Protein AF-A0A7X9G9X0-F1 (afdb_monomer)

Sequence (160 aa):
MSDENGQARQLHAGQRFYCQHCKSDSVVQVLRDIQGFRILSERAVCAFCKTEIADAVLVKPRERTDGTSEEKSAAGASALSSLLQLDNEDSPEKTSLSDLLADTSTSTADASRAFCRDCYYYLHHPFLSRCSLHERTVEPMDDCPSFRAKTRKRNSAEDG

Secondary structure (DSSP, 8-state):
---S----EEE-TT-EEE-TTT-SEEEEEEEEEEETTEEEEEEEEETTT--B-TTEEE-----------S--HHHHHHHHHHHHTTT---------HHHHHHHTT-SSSS-S--BGGGBTTEE--SS--EETTT-SB--TTPBPTT--B-----------

Radius of gyration: 30.39 Å; Cα contacts (8 Å, |Δi|>4): 171; chains: 1; bounding box: 72×46×72 Å

Solvent-accessible surface area (backbone atoms only — not comparable to full-atom values): 10549 Å² total; per-residue (Å²): 142,73,82,90,61,98,61,64,49,76,40,42,78,70,39,78,45,77,37,86,86,75,73,40,83,34,37,36,33,73,49,70,48,67,58,93,92,42,77,76,47,78,46,52,21,37,66,81,77,64,48,70,51,84,59,56,44,75,52,72,77,79,72,80,77,78,83,69,78,99,78,63,83,66,61,60,56,54,53,52,38,64,75,66,55,74,81,64,91,70,81,80,76,85,72,48,74,69,58,64,65,48,63,83,45,77,74,67,84,92,58,73,78,45,27,31,64,55,22,60,51,46,44,88,43,100,89,56,36,33,31,71,84,76,74,38,79,47,56,61,81,38,77,41,96,81,63,43,77,50,86,74,82,78,78,83,84,82,88,136

Mean predicted aligned error: 20.31 Å

Foldseek 3Di:
DDDPDPAQDAAEAQDWDQDPVVRDIFGWHWDFDDDDHDGPDIFTATPPPRDTDPRYDYDDPPDPPPDDDPDDPVPVVVVVCVVVVVPDPPDDDPPDVVNVVCVVVPPDDDCPQQFLLQAPQWDDDPVFIAGNVVRDTDDRRDGDPDGDGDDDDPPPDDDD

pLDDT: mean 72.41, std 18.79, range [36.28, 93.81]

Structure (mmCIF, N/CA/C/O backbone):
data_AF-A0A7X9G9X0-F1
#
_entry.id   AF-A0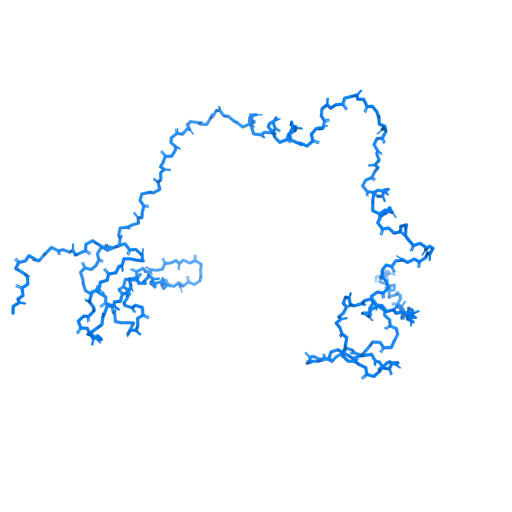A7X9G9X0-F1
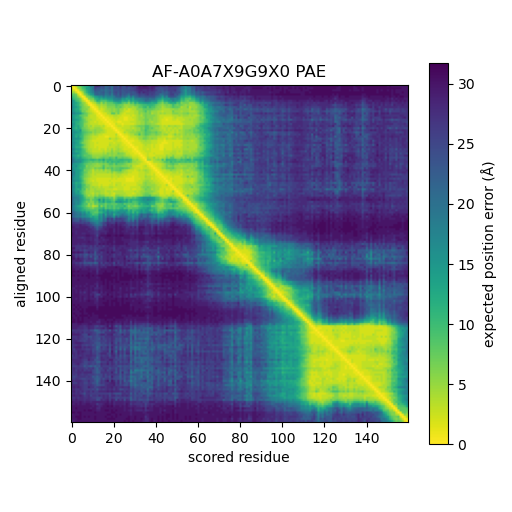#
loop_
_atom_site.group_PDB
_atom_site.id
_atom_site.type_symbol
_atom_site.label_atom_id
_atom_site.label_alt_id
_atom_site.label_comp_id
_atom_site.label_asym_id
_atom_site.label_entity_id
_atom_site.label_seq_id
_atom_site.pdbx_PDB_ins_code
_atom_site.Cartn_x
_atom_site.Cartn_y
_atom_site.Cartn_z
_atom_site.occupancy
_atom_site.B_iso_or_equiv
_atom_site.auth_seq_id
_atom_site.auth_comp_id
_atom_site.auth_asym_id
_atom_site.auth_atom_id
_atom_site.pdbx_PDB_model_num
ATOM 1 N N . MET A 1 1 ? -24.719 -9.351 36.136 1.00 38.19 1 MET A N 1
ATOM 2 C CA . MET A 1 1 ? -23.517 -9.876 36.810 1.00 38.19 1 MET A CA 1
ATOM 3 C C . MET A 1 1 ? -22.372 -9.009 36.340 1.00 38.19 1 MET A C 1
ATOM 5 O O . MET A 1 1 ? -21.829 -9.242 35.269 1.00 38.19 1 MET A O 1
ATOM 9 N N . SER A 1 2 ? -22.181 -7.909 37.059 1.00 38.28 2 SER A N 1
ATOM 10 C CA . SER A 1 2 ? -21.257 -6.826 36.739 1.00 38.28 2 SER A CA 1
ATOM 11 C C . SER A 1 2 ? -20.089 -6.955 37.703 1.00 38.28 2 SER A C 1
ATOM 13 O O . SER A 1 2 ? -20.334 -7.126 38.894 1.00 38.28 2 SER A O 1
ATOM 15 N N . ASP A 1 3 ? -18.855 -6.897 37.212 1.00 44.59 3 ASP A N 1
ATOM 16 C CA . ASP A 1 3 ? -17.695 -6.819 38.097 1.00 44.59 3 ASP A CA 1
ATOM 17 C C . ASP A 1 3 ? -17.768 -5.496 38.880 1.00 44.59 3 ASP A C 1
ATOM 19 O O . ASP A 1 3 ? -17.820 -4.413 38.299 1.00 44.59 3 ASP A O 1
ATOM 23 N N . GLU A 1 4 ? -17.807 -5.602 40.206 1.00 47.97 4 GLU A N 1
ATOM 24 C CA . GLU A 1 4 ? -18.086 -4.540 41.186 1.00 47.97 4 GLU A CA 1
ATOM 25 C C . GLU A 1 4 ? -16.898 -3.602 41.451 1.00 47.97 4 GLU A C 1
ATOM 27 O O . GLU A 1 4 ? -16.858 -2.893 42.451 1.00 47.97 4 GLU A O 1
ATOM 32 N N . ASN A 1 5 ? -15.917 -3.563 40.556 1.00 47.38 5 ASN A N 1
ATOM 33 C CA . ASN A 1 5 ? -14.788 -2.656 40.670 1.00 47.38 5 ASN A CA 1
ATOM 34 C C . ASN A 1 5 ? -14.787 -1.728 39.464 1.00 47.38 5 ASN A C 1
ATOM 36 O O . ASN A 1 5 ? -14.358 -2.113 38.378 1.00 47.38 5 ASN A O 1
ATOM 40 N N . GLY A 1 6 ? -15.227 -0.485 39.681 1.00 50.06 6 GLY A N 1
ATOM 41 C CA . GLY A 1 6 ? -15.025 0.661 38.785 1.00 50.06 6 GLY A CA 1
ATOM 42 C C . GLY A 1 6 ? -13.546 1.051 38.679 1.00 50.06 6 GLY A C 1
ATOM 43 O O . GLY A 1 6 ? -13.176 2.203 38.877 1.00 50.06 6 GLY A O 1
ATOM 44 N N . GLN A 1 7 ? -12.686 0.064 38.443 1.00 56.72 7 GLN A N 1
ATOM 45 C CA . GLN A 1 7 ? -11.268 0.227 38.200 1.00 56.72 7 GLN A CA 1
ATOM 46 C C . GLN A 1 7 ? -11.055 0.174 36.693 1.00 56.72 7 GLN A C 1
ATOM 48 O O . GLN A 1 7 ? -11.414 -0.803 36.032 1.00 56.72 7 GLN A O 1
ATOM 53 N N . ALA A 1 8 ? -10.471 1.245 36.161 1.00 60.19 8 ALA A N 1
ATOM 54 C CA . ALA A 1 8 ? -10.110 1.336 34.759 1.00 60.19 8 ALA A CA 1
ATOM 55 C C . ALA A 1 8 ? -9.238 0.133 34.367 1.00 60.19 8 ALA A C 1
ATOM 57 O O . ALA A 1 8 ? -8.208 -0.141 34.995 1.00 60.19 8 ALA A O 1
ATOM 58 N N . ARG A 1 9 ? -9.663 -0.612 33.343 1.00 69.00 9 ARG A N 1
ATOM 59 C CA . ARG A 1 9 ? -8.929 -1.787 32.869 1.00 69.00 9 ARG A CA 1
ATOM 60 C C . ARG A 1 9 ? -7.681 -1.283 32.150 1.00 69.00 9 ARG A C 1
ATOM 62 O O . ARG A 1 9 ? -7.767 -0.679 31.083 1.00 69.00 9 ARG A O 1
ATOM 69 N N . GLN A 1 10 ? -6.514 -1.501 32.749 1.00 79.56 10 GLN A N 1
ATOM 70 C CA . GLN A 1 10 ? -5.242 -1.216 32.089 1.00 79.56 10 GLN A CA 1
ATOM 71 C C . GLN A 1 10 ? -5.075 -2.202 30.936 1.00 79.56 10 GLN A C 1
ATOM 73 O O . GLN A 1 10 ? -5.024 -3.414 31.154 1.00 79.56 10 GLN A O 1
ATOM 78 N N . LEU A 1 11 ? -5.043 -1.678 29.714 1.00 81.19 11 LEU A N 1
ATOM 79 C CA . LEU A 1 11 ? -4.938 -2.478 28.503 1.00 81.19 11 LEU A CA 1
ATOM 80 C C . LEU A 1 11 ? -3.705 -2.059 27.709 1.00 81.19 11 LEU A C 1
ATOM 82 O O . LEU A 1 11 ? -3.449 -0.872 27.494 1.00 81.19 11 LEU A O 1
ATOM 86 N N . HIS A 1 12 ? -2.952 -3.051 27.248 1.00 83.81 12 HIS A N 1
ATOM 87 C CA . HIS A 1 12 ? -1.826 -2.847 26.344 1.00 83.81 12 HIS A CA 1
ATOM 88 C C . HIS A 1 12 ? -2.240 -3.104 24.892 1.00 83.81 12 HIS A C 1
ATOM 90 O O . HIS A 1 12 ? -3.128 -3.913 24.611 1.00 83.81 12 HIS A O 1
ATOM 96 N N . ALA A 1 13 ? -1.564 -2.445 23.948 1.00 85.50 13 ALA A N 1
ATOM 97 C CA . ALA A 1 13 ? -1.726 -2.747 22.529 1.00 85.50 13 ALA A CA 1
ATOM 98 C C . ALA A 1 13 ? -1.412 -4.233 22.270 1.00 85.50 13 ALA A C 1
ATOM 100 O O . ALA A 1 13 ? -0.382 -4.734 22.719 1.00 85.50 13 ALA A O 1
ATOM 101 N N . GLY A 1 14 ? -2.297 -4.944 21.568 1.00 86.62 14 GLY A N 1
ATOM 102 C CA . GLY A 1 14 ? -2.119 -6.374 21.293 1.00 86.62 14 GLY A CA 1
ATOM 103 C C . GLY A 1 14 ? -2.622 -7.327 22.388 1.00 86.62 14 GLY A C 1
ATOM 104 O O . GLY A 1 14 ? -2.574 -8.542 22.196 1.00 86.62 14 GLY A O 1
ATOM 105 N N . GLN A 1 15 ? -3.145 -6.824 23.511 1.00 88.25 15 GLN A N 1
ATOM 106 C CA . GLN A 1 15 ? -3.752 -7.667 24.545 1.00 88.25 15 GLN A CA 1
ATOM 107 C C . GLN A 1 15 ? -5.066 -8.293 24.056 1.00 88.25 15 GLN A C 1
ATOM 109 O O . GLN A 1 15 ? -5.866 -7.640 23.385 1.00 88.25 15 GLN A O 1
ATOM 114 N N . ARG A 1 16 ? -5.307 -9.560 24.411 1.00 91.00 16 ARG A N 1
ATOM 115 C CA . ARG A 1 16 ? -6.578 -10.249 24.145 1.00 91.00 16 ARG A CA 1
ATOM 116 C C . ARG A 1 16 ? -7.623 -9.858 25.191 1.00 91.00 16 ARG A C 1
ATOM 118 O O . ARG A 1 16 ? -7.324 -9.870 26.383 1.00 91.00 16 ARG A O 1
ATOM 125 N N . PHE A 1 17 ? -8.837 -9.542 24.755 1.00 89.06 17 PHE A N 1
ATOM 126 C CA . PHE A 1 17 ? -9.976 -9.264 25.627 1.00 89.06 17 PHE A CA 1
ATOM 127 C C . PHE A 1 17 ? -11.288 -9.722 24.983 1.00 89.06 17 PHE A C 1
ATOM 129 O O . PHE A 1 17 ? -11.449 -9.686 23.760 1.00 89.06 17 PHE A O 1
ATOM 136 N N . TYR A 1 18 ? -12.247 -10.112 25.817 1.00 90.25 18 TYR A N 1
ATOM 137 C CA . TYR A 1 18 ? -13.591 -10.439 25.359 1.00 90.25 18 TYR A CA 1
ATOM 138 C C . TYR A 1 18 ? -14.395 -9.155 25.132 1.00 90.25 18 TYR A C 1
ATOM 140 O O . TYR A 1 18 ? -14.621 -8.376 26.065 1.00 90.25 18 TYR A O 1
ATOM 148 N N . CYS A 1 19 ? -14.817 -8.910 23.892 1.00 89.25 19 CYS A N 1
ATOM 149 C CA . CYS A 1 19 ? -15.569 -7.708 23.555 1.00 89.25 19 CYS A CA 1
ATOM 150 C C . CYS A 1 19 ? -17.066 -7.910 23.815 1.00 89.25 19 CYS A C 1
ATOM 152 O O . CYS A 1 19 ? -17.705 -8.760 23.198 1.00 89.25 19 CYS A O 1
ATOM 154 N N . GLN A 1 20 ? -17.654 -7.060 24.660 1.00 88.56 20 GLN A N 1
ATOM 155 C CA . GLN A 1 20 ? -19.089 -7.110 24.975 1.00 88.56 20 GLN A CA 1
ATOM 156 C C . GLN A 1 20 ? -19.988 -6.668 23.807 1.00 88.56 20 GLN A C 1
ATOM 158 O O . GLN A 1 20 ? -21.172 -6.992 23.786 1.00 88.56 20 GLN A O 1
ATOM 163 N N . HIS A 1 21 ? -19.435 -5.957 22.818 1.00 90.62 21 HIS A N 1
ATOM 164 C CA . HIS A 1 21 ? -20.187 -5.493 21.653 1.00 90.62 21 HIS A CA 1
ATOM 165 C C . HIS A 1 21 ? -20.319 -6.581 20.577 1.00 90.62 21 HIS A C 1
ATOM 167 O O . HIS A 1 21 ? -21.420 -6.851 20.106 1.00 90.62 21 HIS A O 1
ATOM 173 N N . CYS A 1 22 ? -19.215 -7.235 20.191 1.00 90.38 22 CYS A N 1
ATOM 174 C CA . CYS A 1 22 ? -19.236 -8.295 19.173 1.00 90.38 22 CYS A CA 1
ATOM 175 C C . CYS A 1 22 ? -19.322 -9.721 19.732 1.00 90.38 22 CYS A C 1
ATOM 177 O O . CYS A 1 22 ? -19.483 -10.654 18.951 1.00 90.38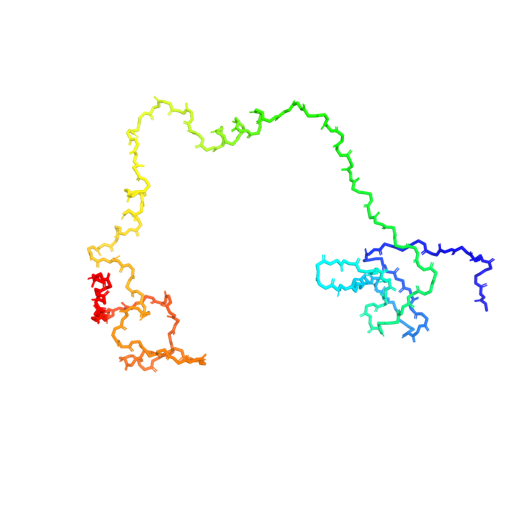 22 CYS A O 1
ATOM 179 N N . LYS A 1 23 ? -19.257 -9.895 21.060 1.00 91.25 23 LYS A N 1
ATOM 180 C CA . LYS A 1 23 ? -19.371 -11.187 21.763 1.00 91.25 23 LYS A CA 1
ATOM 181 C C . LYS A 1 23 ? -18.326 -12.224 21.340 1.00 91.25 23 LYS A C 1
ATOM 183 O O . LYS A 1 23 ? -18.581 -13.427 21.387 1.00 91.25 23 LYS A O 1
ATOM 188 N N . SER A 1 24 ? -17.149 -11.761 20.939 1.00 90.19 24 SER A N 1
ATOM 189 C CA . SER A 1 24 ? -16.026 -12.605 20.541 1.00 90.19 24 SER A CA 1
ATOM 190 C C . SER A 1 24 ? -14.750 -12.181 21.258 1.00 90.19 24 SER A C 1
ATOM 192 O O . SER A 1 24 ? -14.605 -11.027 21.682 1.00 90.19 24 SER A O 1
ATOM 194 N N . ASP A 1 25 ? -13.803 -13.112 21.349 1.00 91.38 25 ASP A N 1
ATOM 195 C CA . ASP A 1 25 ? -12.440 -12.788 21.747 1.00 91.38 25 ASP A CA 1
ATOM 196 C C . ASP A 1 25 ? -11.817 -11.882 20.693 1.00 91.38 25 ASP A C 1
ATOM 198 O O . ASP A 1 25 ? -11.854 -12.154 19.492 1.00 91.38 25 ASP A O 1
ATOM 202 N N . SER A 1 26 ? -11.274 -10.766 21.150 1.00 91.94 26 SER A N 1
ATOM 203 C CA . SER A 1 26 ? -10.727 -9.716 20.308 1.00 91.94 26 SER A CA 1
ATOM 204 C C . SER A 1 26 ? -9.382 -9.248 20.837 1.00 91.94 26 SER A C 1
ATOM 206 O O . SER A 1 26 ? -8.960 -9.617 21.933 1.00 91.94 26 SER A O 1
ATOM 208 N N . VAL A 1 27 ? -8.682 -8.457 20.034 1.00 93.00 27 VAL A N 1
ATOM 209 C CA . VAL A 1 27 ? -7.389 -7.875 20.389 1.00 93.00 27 VAL A CA 1
ATOM 210 C C . VAL A 1 27 ? -7.537 -6.359 20.459 1.00 93.00 27 VAL A C 1
ATOM 212 O O . VAL A 1 27 ? -8.260 -5.769 19.652 1.00 93.00 27 VAL A O 1
ATOM 215 N N . VAL A 1 28 ? -6.872 -5.732 21.430 1.00 91.94 28 VAL A N 1
ATOM 216 C CA . VAL A 1 28 ? -6.852 -4.273 21.587 1.00 91.94 28 VAL A CA 1
ATOM 217 C C . VAL A 1 28 ? -6.040 -3.642 20.458 1.00 91.94 28 VAL A C 1
ATOM 219 O O . VAL A 1 28 ? -4.827 -3.848 20.358 1.00 91.94 28 VAL A O 1
ATOM 222 N N . GLN A 1 29 ? -6.709 -2.839 19.635 1.00 90.31 29 GLN A N 1
ATOM 223 C CA . GLN A 1 29 ? -6.110 -1.999 18.605 1.00 90.31 29 GLN A CA 1
ATOM 224 C C . GLN A 1 29 ? -6.064 -0.545 19.087 1.00 90.31 29 GLN A C 1
ATOM 226 O O . GLN A 1 29 ? -7.049 -0.028 19.607 1.00 90.31 29 GLN A O 1
ATOM 231 N N . VAL A 1 30 ? -4.933 0.136 18.894 1.00 91.94 30 VAL A N 1
ATOM 232 C CA . VAL A 1 30 ? -4.798 1.568 19.200 1.00 91.94 30 VAL A CA 1
ATOM 233 C C . VAL A 1 30 ? -5.040 2.360 17.922 1.00 91.94 30 VAL A C 1
ATOM 235 O O . VAL A 1 30 ? -4.243 2.275 16.987 1.00 91.94 30 VAL A O 1
ATOM 238 N N . LEU A 1 31 ? -6.137 3.114 17.869 1.00 90.12 31 LEU A N 1
ATOM 239 C CA . LEU A 1 31 ? -6.380 4.076 16.796 1.00 90.12 31 LEU A CA 1
ATOM 240 C C . LEU A 1 31 ? -5.865 5.446 17.229 1.00 90.12 31 LEU A C 1
ATOM 242 O O . LEU A 1 31 ? -6.193 5.928 18.314 1.00 90.12 31 LEU A O 1
ATOM 246 N N . ARG A 1 32 ? -5.040 6.046 16.371 1.00 91.19 32 ARG A N 1
ATOM 247 C CA . ARG A 1 32 ? -4.478 7.384 16.553 1.00 91.19 32 ARG A CA 1
ATOM 248 C C . ARG A 1 32 ? -5.172 8.332 15.592 1.00 91.19 32 ARG A C 1
ATOM 250 O O . ARG A 1 32 ? -5.040 8.161 14.381 1.00 91.19 32 ARG A O 1
ATOM 257 N N . ASP A 1 33 ? -5.868 9.326 16.124 1.00 89.69 33 ASP A N 1
ATOM 258 C CA . ASP A 1 33 ? -6.439 10.386 15.304 1.00 89.69 33 ASP A CA 1
ATOM 259 C C . ASP A 1 33 ? -5.369 11.467 15.110 1.00 89.69 33 ASP A C 1
ATOM 261 O O . ASP A 1 33 ? -4.836 12.031 16.070 1.00 89.69 33 ASP A O 1
ATOM 265 N N . ILE A 1 34 ? -5.011 11.723 13.853 1.00 93.50 34 ILE A N 1
ATOM 266 C CA . ILE A 1 34 ? -3.924 12.630 13.473 1.00 93.50 34 ILE A CA 1
ATOM 267 C C . ILE A 1 34 ? -4.535 13.833 12.750 1.00 93.50 34 ILE A C 1
ATOM 269 O O . ILE A 1 34 ? -5.317 13.660 11.817 1.00 93.50 34 ILE A O 1
ATOM 273 N N . GLN A 1 35 ? -4.157 15.052 13.145 1.00 89.81 35 GLN A N 1
ATOM 274 C CA . GLN A 1 35 ? -4.418 16.268 12.367 1.00 89.81 35 GLN A CA 1
ATOM 275 C C . GLN A 1 35 ? -3.095 16.919 11.966 1.00 89.81 35 GLN A C 1
ATOM 277 O O . GLN A 1 35 ? -2.290 17.329 12.807 1.00 89.81 35 GLN A O 1
ATOM 282 N N . GLY A 1 36 ? -2.862 17.000 10.655 1.00 91.69 36 GLY A N 1
ATOM 283 C CA . GLY A 1 36 ? -1.576 17.419 10.104 1.00 91.69 36 GLY A CA 1
ATOM 284 C C . GLY A 1 36 ? -0.464 16.458 10.529 1.00 91.69 36 GLY A C 1
ATOM 285 O O . GLY A 1 36 ? -0.490 15.286 10.170 1.00 91.69 36 GLY A O 1
ATOM 286 N N . PHE A 1 37 ? 0.488 16.956 11.325 1.00 86.94 37 PHE A N 1
ATOM 287 C CA . PHE A 1 37 ? 1.626 16.190 11.859 1.00 86.94 37 PHE A CA 1
ATOM 288 C C . PHE A 1 37 ? 1.537 15.929 13.372 1.00 86.94 37 PHE A C 1
ATOM 290 O O . PHE A 1 37 ? 2.511 15.490 13.981 1.00 86.94 37 PHE A O 1
ATOM 297 N N . ARG A 1 38 ? 0.398 16.233 14.011 1.00 87.94 38 ARG A N 1
ATOM 298 C CA . ARG A 1 38 ? 0.205 16.049 15.456 1.00 87.94 38 ARG A CA 1
ATOM 299 C C . ARG A 1 38 ? -0.848 14.979 15.724 1.00 87.94 38 ARG A C 1
ATOM 301 O O . ARG A 1 38 ? -1.923 14.991 15.127 1.00 87.94 38 ARG A O 1
ATOM 308 N N . ILE A 1 39 ? -0.532 14.066 16.641 1.00 88.31 39 ILE A N 1
ATOM 309 C CA . ILE A 1 39 ? -1.484 13.084 17.170 1.00 88.31 39 ILE A CA 1
ATOM 310 C C . ILE A 1 39 ? -2.376 13.825 18.168 1.00 88.31 39 ILE A C 1
ATOM 312 O O . ILE A 1 39 ? -1.868 14.370 19.147 1.00 88.31 39 ILE A O 1
ATOM 316 N N . LEU A 1 40 ? -3.680 13.885 17.902 1.00 87.69 40 LEU A N 1
ATOM 317 C CA . LEU A 1 40 ? -4.644 14.567 18.767 1.00 87.69 40 LEU A CA 1
ATOM 318 C C . LEU A 1 40 ? -5.151 13.667 19.887 1.00 87.69 40 LEU A C 1
ATOM 320 O O . LEU A 1 40 ? -5.326 14.124 21.014 1.00 87.69 40 LEU A O 1
ATOM 324 N N . SER A 1 41 ? -5.391 12.397 19.581 1.00 83.69 41 SER A N 1
ATOM 325 C CA . SER A 1 41 ? -5.887 11.431 20.551 1.00 83.69 41 SER A CA 1
ATOM 326 C C . SER A 1 41 ? -5.469 10.013 20.181 1.00 83.69 41 SER A C 1
ATOM 328 O O . SER A 1 41 ? -5.266 9.670 19.013 1.00 83.69 41 SER A O 1
ATOM 330 N N . GLU A 1 42 ? -5.331 9.183 21.210 1.00 88.19 42 GLU A N 1
ATOM 331 C CA . GLU A 1 42 ? -5.163 7.740 21.088 1.00 88.19 42 GLU A CA 1
ATOM 332 C C . GLU A 1 42 ? -6.353 7.085 21.792 1.00 88.19 42 GLU A C 1
ATOM 334 O O . GLU A 1 42 ? -6.605 7.361 22.965 1.00 88.19 42 GLU A O 1
ATOM 339 N N . ARG A 1 43 ? -7.090 6.226 21.086 1.00 89.31 43 ARG A N 1
ATOM 340 C CA . ARG A 1 43 ? -8.213 5.461 21.645 1.00 89.31 43 ARG A CA 1
ATOM 341 C C . ARG A 1 43 ? -7.985 3.967 21.470 1.00 89.31 43 ARG A C 1
ATOM 343 O O . ARG A 1 43 ? -7.490 3.516 20.434 1.00 89.31 43 ARG A O 1
ATOM 350 N N . ALA A 1 44 ? -8.339 3.204 22.500 1.00 89.75 44 ALA A N 1
ATOM 351 C CA . ALA A 1 44 ? -8.287 1.748 22.495 1.00 89.75 44 ALA A CA 1
ATOM 352 C C . ALA A 1 44 ? -9.599 1.190 21.940 1.00 89.75 44 ALA A C 1
ATOM 354 O O . ALA A 1 44 ? -10.682 1.519 22.424 1.00 89.75 44 ALA A O 1
ATOM 355 N N . VAL A 1 45 ? -9.504 0.345 20.921 1.00 92.00 45 VAL A N 1
ATOM 356 C CA . VAL A 1 45 ? -10.652 -0.106 20.139 1.00 92.00 45 VAL A CA 1
ATOM 357 C C . VAL A 1 45 ? -10.573 -1.615 19.910 1.00 92.00 45 VAL A C 1
ATOM 359 O O . VAL A 1 45 ? -9.489 -2.188 19.796 1.00 92.00 45 VAL A O 1
ATOM 362 N N . CYS A 1 46 ? -11.724 -2.281 19.838 1.00 91.25 46 CYS A N 1
ATOM 363 C CA . CYS A 1 46 ? -11.803 -3.671 19.394 1.00 91.25 46 CYS A CA 1
ATOM 364 C C . CYS A 1 46 ? -11.342 -3.818 17.931 1.00 91.25 46 CYS A C 1
ATOM 366 O O . CYS A 1 46 ? -11.880 -3.146 17.051 1.00 91.25 46 CYS A O 1
ATOM 368 N N . ALA A 1 47 ? -10.428 -4.754 17.651 1.00 92.38 47 ALA A N 1
ATOM 369 C CA . ALA A 1 47 ? -9.943 -5.025 16.292 1.00 92.38 47 ALA A CA 1
ATOM 370 C C . ALA A 1 47 ? -11.030 -5.494 15.299 1.00 92.38 47 ALA A C 1
ATOM 372 O O . ALA A 1 47 ? -10.881 -5.303 14.095 1.00 92.38 47 ALA A O 1
ATOM 373 N N . PHE A 1 48 ? -12.123 -6.101 15.779 1.00 91.38 48 PHE A N 1
ATOM 374 C CA . PHE A 1 48 ? -13.189 -6.623 14.914 1.00 91.38 48 PHE A CA 1
ATOM 375 C C . PHE A 1 48 ? -14.305 -5.605 14.671 1.00 91.38 48 PHE A C 1
ATOM 377 O O . PHE A 1 48 ? -14.566 -5.232 13.530 1.00 91.38 48 PHE A O 1
ATOM 384 N N . CYS A 1 49 ? -14.974 -5.141 15.731 1.00 91.38 49 CYS A N 1
ATOM 385 C CA . CYS A 1 49 ? -16.145 -4.265 15.601 1.00 91.38 49 CYS A CA 1
ATOM 386 C C . CYS A 1 49 ? -15.828 -2.771 15.661 1.00 91.38 49 CYS A C 1
ATOM 388 O O . CYS A 1 49 ? -16.731 -1.961 15.479 1.00 91.38 49 CYS A O 1
ATOM 390 N N . LYS A 1 50 ? -14.569 -2.400 15.919 1.00 90.75 50 LYS A N 1
ATOM 391 C CA . LYS A 1 50 ? -14.123 -1.005 16.035 1.00 90.75 50 LYS A CA 1
ATOM 392 C C . LYS A 1 50 ? -14.874 -0.185 17.095 1.00 90.75 50 LYS A C 1
ATOM 394 O O . LYS A 1 50 ? -14.858 1.041 17.058 1.00 90.75 50 LYS A O 1
ATOM 399 N N . THR A 1 51 ? -15.504 -0.850 18.059 1.00 90.81 51 THR A N 1
ATOM 400 C CA . THR A 1 51 ? -16.116 -0.187 19.212 1.00 90.81 51 THR A CA 1
ATOM 401 C C . THR A 1 51 ? -15.029 0.219 20.200 1.00 90.81 51 THR A C 1
ATOM 403 O O . THR A 1 51 ? -14.133 -0.579 20.501 1.00 90.81 51 THR A O 1
ATOM 406 N N . GLU A 1 52 ? -15.109 1.457 20.684 1.00 87.75 52 GLU A N 1
ATOM 407 C CA . GLU A 1 52 ? -14.218 1.988 21.713 1.00 87.75 52 GLU A CA 1
ATOM 408 C C . GLU A 1 52 ? -14.402 1.212 23.022 1.00 87.75 52 GLU A C 1
ATOM 410 O O . GLU A 1 52 ? -15.519 0.863 23.416 1.00 87.75 52 GLU A O 1
ATOM 415 N N . ILE A 1 53 ? -13.291 0.897 23.682 1.00 85.62 53 ILE A N 1
ATOM 416 C CA . ILE A 1 53 ? -13.303 0.184 24.956 1.00 85.62 53 ILE A CA 1
ATOM 417 C C . ILE A 1 53 ? -13.441 1.236 26.059 1.00 85.62 53 ILE A C 1
ATOM 419 O O . ILE A 1 53 ? -12.493 1.974 26.328 1.00 85.62 53 ILE A O 1
ATOM 423 N N . ALA A 1 54 ? -14.619 1.315 26.682 1.00 72.75 54 ALA A N 1
ATOM 424 C CA . ALA A 1 54 ? -14.846 2.195 27.827 1.00 72.75 54 ALA A CA 1
ATOM 425 C C . ALA A 1 54 ? -13.865 1.860 28.968 1.00 72.75 54 ALA A C 1
ATOM 427 O O . ALA A 1 54 ? -13.570 0.689 29.217 1.00 72.75 54 ALA A O 1
ATOM 428 N N . ASP A 1 55 ? -13.347 2.897 29.629 1.00 67.69 55 ASP A N 1
ATOM 429 C CA . ASP A 1 55 ? -12.446 2.813 30.790 1.00 67.69 55 ASP A CA 1
ATOM 430 C C . ASP A 1 55 ? -11.087 2.130 30.539 1.00 67.69 55 ASP A C 1
ATOM 432 O O . ASP A 1 55 ? -10.436 1.648 31.472 1.00 67.69 55 ASP A O 1
ATOM 436 N N . ALA A 1 56 ? -10.628 2.094 29.283 1.00 69.12 56 ALA A N 1
ATOM 437 C CA . ALA A 1 56 ? -9.308 1.582 28.932 1.00 69.12 56 ALA A CA 1
ATOM 438 C C . ALA A 1 56 ? -8.213 2.636 29.163 1.00 69.12 56 ALA A C 1
ATOM 440 O O . ALA A 1 56 ? -8.137 3.641 28.456 1.00 69.12 56 ALA A O 1
ATOM 441 N N . VAL A 1 57 ? -7.305 2.374 30.107 1.00 72.19 57 VAL A N 1
ATOM 442 C CA . VAL A 1 57 ? -6.053 3.138 30.226 1.00 72.19 57 VAL A CA 1
ATOM 443 C C . VAL A 1 57 ? -5.004 2.456 29.358 1.00 72.19 57 VAL A C 1
ATOM 445 O O . VAL A 1 57 ? -4.570 1.343 29.660 1.00 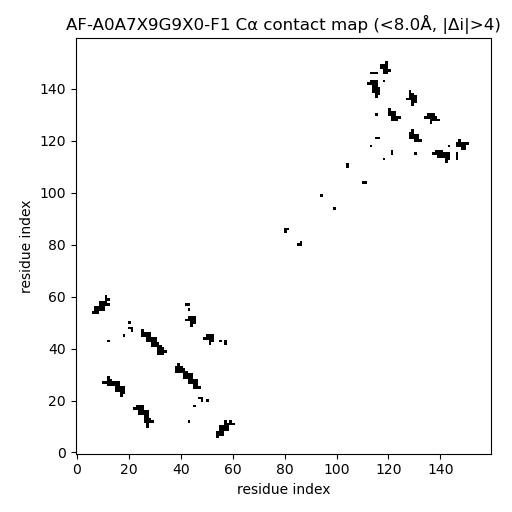72.19 57 VAL A O 1
ATOM 448 N N . LEU A 1 58 ? -4.602 3.127 28.275 1.00 69.81 58 LEU A N 1
ATOM 449 C CA . LEU A 1 58 ? -3.515 2.682 27.405 1.00 69.81 58 LEU A CA 1
ATOM 450 C C . LEU A 1 58 ? -2.181 2.844 28.129 1.00 69.81 58 LEU A C 1
ATOM 452 O O . LEU A 1 58 ? -1.607 3.932 28.187 1.00 69.81 58 LEU A O 1
ATOM 456 N N . VAL A 1 59 ? -1.664 1.745 28.665 1.00 70.94 59 VAL A N 1
ATOM 457 C CA . VAL A 1 59 ? -0.322 1.737 29.241 1.00 70.94 59 VAL A CA 1
ATOM 458 C C . VAL A 1 59 ? 0.661 1.477 28.104 1.00 70.94 59 VAL A C 1
ATOM 460 O O . VAL A 1 59 ? 0.736 0.367 27.566 1.00 70.94 59 VAL A O 1
ATOM 463 N N . LYS A 1 60 ? 1.417 2.509 27.711 1.00 68.12 60 LYS A N 1
ATOM 464 C CA . LYS A 1 60 ? 2.556 2.332 26.803 1.00 68.12 60 LYS A CA 1
ATOM 465 C C . LYS A 1 60 ? 3.525 1.341 27.457 1.00 68.12 60 LYS A C 1
ATOM 467 O O . LYS A 1 60 ? 3.807 1.493 28.649 1.00 68.12 60 LYS A O 1
ATOM 472 N N . PRO A 1 61 ? 4.006 0.314 26.734 1.00 58.59 61 PRO A N 1
ATOM 473 C CA . PRO A 1 61 ? 5.059 -0.545 27.249 1.00 58.59 61 PRO A CA 1
ATOM 474 C C . PRO A 1 61 ? 6.192 0.346 27.746 1.00 58.59 61 PRO A C 1
ATOM 476 O O . PRO A 1 61 ? 6.586 1.271 27.037 1.00 58.59 61 PRO A O 1
ATOM 479 N N . ARG A 1 62 ? 6.666 0.108 28.974 1.00 50.34 62 ARG A N 1
ATOM 480 C CA . ARG A 1 62 ? 7.863 0.775 29.484 1.00 50.34 62 ARG A CA 1
ATOM 481 C C . ARG A 1 62 ? 8.964 0.555 28.455 1.00 50.34 62 ARG A C 1
ATOM 483 O O . ARG A 1 62 ? 9.427 -0.574 28.288 1.00 50.34 62 ARG A O 1
ATOM 490 N N . GLU A 1 63 ? 9.352 1.620 27.764 1.00 47.91 63 GLU A N 1
ATOM 491 C CA . GLU A 1 63 ? 10.645 1.674 27.108 1.00 47.91 63 GLU A CA 1
ATOM 492 C C . GLU A 1 63 ? 11.650 1.294 28.192 1.00 47.91 63 GLU A C 1
ATOM 494 O O . GLU A 1 63 ? 11.641 1.865 29.288 1.00 47.91 63 GLU A O 1
ATOM 499 N N . ARG A 1 64 ? 12.434 0.239 27.950 1.00 41.16 64 ARG A N 1
ATOM 500 C CA . ARG A 1 64 ? 13.613 -0.007 28.768 1.00 41.16 64 ARG A CA 1
ATOM 501 C C . ARG A 1 64 ? 14.454 1.247 28.606 1.00 41.16 64 ARG A C 1
ATOM 503 O O . ARG A 1 64 ? 15.053 1.459 27.560 1.00 41.16 64 ARG A O 1
ATOM 510 N N . THR A 1 65 ? 14.416 2.108 29.611 1.00 41.78 65 THR A N 1
ATOM 511 C CA . THR A 1 65 ? 15.375 3.186 29.754 1.00 41.78 65 THR A CA 1
ATOM 512 C C . THR A 1 65 ? 16.702 2.500 30.035 1.00 41.78 65 THR A C 1
ATOM 514 O O . THR A 1 65 ? 17.031 2.229 31.191 1.00 41.78 65 THR A O 1
ATOM 517 N N . ASP A 1 66 ? 17.423 2.155 28.969 1.00 37.06 66 ASP A N 1
ATOM 518 C CA . ASP A 1 66 ? 18.867 2.012 29.028 1.00 37.06 66 ASP A CA 1
ATOM 519 C C . ASP A 1 66 ? 19.388 3.387 29.440 1.00 37.06 66 ASP A C 1
ATOM 521 O O . ASP A 1 66 ? 19.544 4.311 28.643 1.00 37.06 66 ASP A O 1
ATOM 525 N N . GLY A 1 67 ? 19.533 3.557 30.751 1.00 44.22 67 GLY A N 1
ATOM 526 C CA . GLY A 1 67 ? 20.278 4.660 31.305 1.00 44.22 67 GLY A CA 1
ATOM 527 C C . GLY A 1 67 ? 21.719 4.492 30.864 1.00 44.22 67 GLY A C 1
ATOM 528 O O . GLY A 1 67 ? 22.422 3.637 31.390 1.00 44.22 67 GLY A O 1
ATOM 529 N N . THR A 1 68 ? 22.164 5.324 29.935 1.00 36.28 68 THR A N 1
ATOM 530 C CA . THR A 1 68 ? 23.582 5.626 29.779 1.00 36.28 68 THR A CA 1
ATOM 531 C C . THR A 1 68 ? 23.735 7.086 29.406 1.00 36.28 68 THR A C 1
ATOM 533 O O . THR A 1 68 ? 23.371 7.519 28.316 1.00 36.28 68 THR A O 1
ATOM 536 N N . SER A 1 69 ? 24.258 7.803 30.392 1.00 37.62 69 SER A N 1
ATOM 537 C CA . SER A 1 69 ? 25.119 8.971 30.293 1.00 37.62 69 SER A CA 1
ATOM 538 C C . SER A 1 69 ? 25.807 9.153 28.938 1.00 37.62 69 SER A C 1
ATOM 540 O O . SER A 1 69 ? 26.367 8.222 28.353 1.00 37.62 69 SER A O 1
ATOM 542 N N . GLU A 1 70 ? 25.790 10.406 28.502 1.00 47.19 70 GLU A N 1
ATOM 543 C CA . GLU A 1 70 ? 26.484 10.989 27.360 1.00 47.19 70 GLU A CA 1
ATOM 544 C C . GLU A 1 70 ? 28.008 10.811 27.474 1.00 47.19 70 GLU A C 1
ATOM 546 O O . GLU A 1 70 ? 28.711 11.737 27.840 1.00 47.19 70 GLU A O 1
ATOM 551 N N . GLU A 1 71 ? 28.540 9.615 27.209 1.00 45.75 71 GLU A N 1
ATOM 552 C CA . GLU A 1 71 ? 29.989 9.358 27.291 1.00 45.75 71 GLU A CA 1
ATOM 553 C C . GLU A 1 71 ? 30.382 8.063 26.541 1.00 45.75 71 GLU A C 1
ATOM 555 O O . GLU A 1 71 ? 30.990 7.158 27.103 1.00 45.75 71 GLU A O 1
ATOM 560 N N . LYS A 1 72 ? 29.984 7.886 25.264 1.00 44.72 72 LYS A N 1
ATOM 561 C CA . LYS A 1 72 ? 30.419 6.708 24.464 1.00 44.72 72 LYS A CA 1
ATOM 562 C C . LYS A 1 72 ? 30.303 6.821 22.933 1.00 44.72 72 LYS A C 1
ATOM 564 O O . LYS A 1 72 ? 30.169 5.808 22.251 1.00 44.72 72 LYS A O 1
ATOM 569 N N . SER A 1 73 ? 30.403 8.016 22.348 1.00 47.53 73 SER A N 1
ATOM 570 C CA . SER A 1 73 ? 30.321 8.186 20.880 1.00 47.53 73 SER A CA 1
ATOM 571 C C . SER A 1 73 ? 31.564 7.714 20.102 1.00 47.53 73 SER A C 1
ATOM 573 O O . SER A 1 73 ? 31.491 7.562 18.887 1.00 47.53 73 SER A O 1
ATOM 575 N N . ALA A 1 74 ? 32.682 7.409 20.773 1.00 50.78 74 ALA A N 1
ATOM 576 C CA . ALA A 1 74 ? 33.895 6.903 20.118 1.00 50.78 74 ALA A CA 1
ATOM 577 C C . ALA A 1 74 ? 33.912 5.370 19.928 1.00 50.78 74 ALA A C 1
ATOM 579 O O . ALA A 1 74 ? 34.533 4.872 18.993 1.00 50.78 74 ALA A O 1
ATOM 580 N N . ALA A 1 75 ? 33.207 4.611 20.778 1.00 55.31 75 ALA A N 1
ATOM 581 C CA . ALA A 1 75 ? 33.242 3.142 20.753 1.00 55.31 75 ALA A CA 1
ATOM 582 C C . ALA A 1 75 ? 32.375 2.526 19.637 1.00 55.31 75 ALA A C 1
ATOM 584 O O . ALA A 1 75 ? 32.643 1.419 19.179 1.00 55.31 75 ALA A O 1
ATOM 585 N N . GLY A 1 76 ? 31.334 3.237 19.189 1.00 58.56 76 GLY A N 1
ATOM 586 C CA . GLY A 1 76 ? 30.481 2.776 18.087 1.00 58.56 76 GLY A CA 1
ATOM 587 C C . GLY A 1 76 ? 31.182 2.846 16.729 1.00 58.56 76 GLY A C 1
ATOM 588 O O . GLY A 1 76 ? 31.041 1.936 15.917 1.00 58.56 76 GLY A O 1
ATOM 589 N N . ALA A 1 77 ? 31.984 3.891 16.503 1.00 63.09 77 ALA A N 1
ATOM 590 C CA . ALA A 1 77 ? 32.738 4.051 15.264 1.00 63.09 77 ALA A CA 1
ATOM 591 C C . ALA A 1 77 ? 33.845 2.991 15.134 1.00 63.09 77 ALA A C 1
ATOM 593 O O . ALA A 1 77 ? 33.957 2.367 14.085 1.00 63.09 77 ALA A O 1
ATOM 594 N N . SER A 1 78 ? 34.590 2.705 16.209 1.00 70.19 78 SER A N 1
ATOM 595 C CA . SER A 1 78 ? 35.656 1.691 16.190 1.00 70.19 78 SER A CA 1
ATOM 596 C C . SER A 1 78 ? 35.139 0.253 16.052 1.00 70.19 78 SER A C 1
ATOM 598 O O . SER A 1 78 ? 35.799 -0.583 15.432 1.00 70.19 78 SER A O 1
ATOM 600 N N . ALA A 1 79 ? 33.939 -0.042 16.566 1.00 79.88 79 ALA A N 1
ATOM 601 C CA . ALA A 1 79 ? 33.290 -1.339 16.373 1.00 79.88 79 ALA A CA 1
ATOM 602 C C . ALA A 1 79 ? 32.896 -1.577 14.904 1.00 79.88 79 ALA A C 1
ATOM 604 O O . ALA A 1 79 ? 33.082 -2.678 14.385 1.00 79.88 79 ALA A O 1
ATOM 605 N N . LEU A 1 80 ? 32.396 -0.545 14.215 1.00 76.38 80 LEU A N 1
ATOM 606 C CA . LEU A 1 80 ? 32.082 -0.621 12.785 1.00 76.38 80 LEU A CA 1
ATOM 607 C C . LEU A 1 80 ? 33.356 -0.701 11.929 1.00 76.38 80 LEU A C 1
ATOM 609 O O . LEU A 1 80 ? 33.385 -1.488 10.985 1.00 76.38 80 LEU A O 1
ATOM 613 N N . SER A 1 81 ? 34.423 0.020 12.292 1.00 73.38 81 SER A N 1
ATOM 614 C CA . SER A 1 81 ? 35.731 -0.085 11.621 1.00 73.38 81 SER A CA 1
ATOM 615 C C . SER A 1 81 ? 36.328 -1.491 11.720 1.00 73.38 81 SER A C 1
ATOM 617 O O . SER A 1 81 ? 36.812 -2.025 10.723 1.00 73.38 81 SER A O 1
ATOM 619 N N . SER A 1 82 ? 36.195 -2.136 12.884 1.00 79.75 82 SER A N 1
ATOM 620 C CA . SER A 1 82 ? 36.665 -3.512 13.105 1.00 79.75 82 SER A CA 1
ATOM 621 C C . SER A 1 82 ? 35.877 -4.546 12.292 1.00 79.75 82 SER A C 1
ATOM 623 O O . SER A 1 82 ? 36.449 -5.531 11.829 1.00 79.75 82 SER A O 1
ATOM 625 N N . LEU A 1 83 ? 34.571 -4.332 12.092 1.00 79.44 83 LEU A N 1
ATOM 626 C CA . LEU A 1 83 ? 33.732 -5.212 11.267 1.00 79.44 83 LEU A CA 1
ATOM 627 C C . LEU A 1 83 ? 33.993 -5.041 9.768 1.00 79.44 83 LEU A C 1
ATOM 629 O O . LEU A 1 83 ? 33.941 -6.019 9.028 1.00 79.44 83 LEU A O 1
ATOM 633 N N . LEU A 1 84 ? 34.272 -3.813 9.328 1.00 80.50 84 LEU A N 1
ATOM 634 C CA . LEU A 1 84 ? 34.580 -3.493 7.931 1.00 80.50 84 LEU A CA 1
ATOM 635 C C . LEU A 1 84 ? 36.063 -3.690 7.583 1.00 80.50 84 LEU A C 1
ATOM 637 O O . LEU A 1 84 ? 36.429 -3.518 6.425 1.00 80.50 84 LEU A O 1
ATOM 641 N N . GLN A 1 85 ? 36.898 -4.042 8.571 1.00 70.38 85 GLN A N 1
ATOM 642 C CA . GLN A 1 85 ? 38.336 -4.310 8.425 1.00 70.38 85 GLN A CA 1
ATOM 643 C C . GLN A 1 85 ? 39.096 -3.170 7.731 1.00 70.38 85 GLN A C 1
ATOM 645 O O . GLN A 1 85 ? 40.066 -3.400 7.015 1.00 70.38 85 GLN A O 1
ATOM 650 N N . LEU A 1 86 ? 38.661 -1.931 7.977 1.00 66.94 86 LEU A N 1
ATOM 651 C CA . LEU A 1 86 ? 39.221 -0.722 7.365 1.00 66.94 86 LEU A CA 1
ATOM 652 C C . LEU A 1 86 ? 40.613 -0.353 7.913 1.00 66.94 86 LEU A C 1
ATOM 654 O O . LEU A 1 86 ? 41.294 0.465 7.305 1.00 66.94 86 LEU A O 1
ATOM 658 N N . ASP A 1 87 ? 41.033 -0.961 9.028 1.00 61.38 87 ASP A N 1
ATOM 659 C CA . ASP A 1 87 ? 42.291 -0.665 9.731 1.00 61.38 87 ASP A CA 1
ATOM 660 C C . ASP A 1 87 ? 43.460 -1.611 9.359 1.00 61.38 87 ASP A C 1
ATOM 662 O O . ASP A 1 87 ? 44.526 -1.536 9.968 1.00 61.38 87 ASP A O 1
ATOM 666 N N . ASN A 1 88 ? 43.299 -2.522 8.388 1.00 55.22 88 ASN A N 1
ATOM 667 C CA . ASN A 1 88 ? 44.402 -3.384 7.942 1.00 55.22 88 ASN A CA 1
ATOM 668 C C . ASN A 1 88 ? 45.262 -2.677 6.881 1.00 55.22 88 ASN A C 1
ATOM 670 O O . ASN A 1 88 ? 44.864 -2.558 5.724 1.00 55.22 88 ASN A O 1
ATOM 674 N N . GLU A 1 89 ? 46.467 -2.254 7.273 1.00 54.59 89 GLU A N 1
ATOM 675 C CA . GLU A 1 89 ? 47.496 -1.657 6.405 1.00 54.59 89 GLU A CA 1
ATOM 676 C C . GLU A 1 89 ? 48.325 -2.709 5.632 1.00 54.59 89 GLU A C 1
ATOM 678 O O . GLU A 1 89 ? 49.538 -2.579 5.491 1.00 54.59 89 GLU A O 1
ATOM 683 N N . ASP A 1 90 ? 47.674 -3.750 5.109 1.00 46.59 90 ASP A N 1
ATOM 684 C CA . ASP A 1 90 ? 48.249 -4.652 4.103 1.00 46.59 90 ASP A CA 1
ATOM 685 C C . ASP A 1 90 ? 47.516 -4.415 2.768 1.00 46.59 90 ASP A C 1
ATOM 687 O O . ASP A 1 90 ? 46.390 -4.854 2.546 1.00 46.59 90 ASP A O 1
ATOM 691 N N . SER A 1 91 ? 48.180 -3.624 1.920 1.00 46.47 91 SER A N 1
ATOM 692 C CA . SER A 1 91 ? 47.827 -3.125 0.573 1.00 46.47 91 SER A CA 1
ATOM 693 C C . SER A 1 91 ? 47.063 -4.127 -0.332 1.00 46.47 91 SER A C 1
ATOM 695 O O . SER A 1 91 ? 47.373 -5.319 -0.312 1.00 46.47 91 SER A O 1
ATOM 697 N N . PRO A 1 92 ? 46.132 -3.675 -1.205 1.00 46.31 92 PRO A N 1
ATOM 698 C CA . PRO A 1 92 ? 46.469 -2.775 -2.305 1.00 46.31 92 PRO A CA 1
ATOM 699 C C . PRO A 1 92 ? 45.667 -1.470 -2.303 1.00 46.31 92 PRO A C 1
ATOM 701 O O . PRO A 1 92 ? 44.467 -1.444 -2.046 1.00 46.31 92 PRO A O 1
ATOM 704 N N . GLU A 1 93 ? 46.388 -0.392 -2.611 1.00 52.16 93 GLU A N 1
ATOM 705 C CA . GLU A 1 93 ? 45.940 0.866 -3.216 1.00 52.16 93 GLU A CA 1
ATOM 706 C C . GLU A 1 93 ? 44.429 0.992 -3.405 1.00 52.16 93 GLU A C 1
ATOM 708 O O . GLU A 1 93 ? 43.875 0.313 -4.262 1.00 52.16 93 GLU A O 1
ATOM 713 N N . LYS A 1 94 ? 43.807 1.894 -2.628 1.00 53.91 94 LYS A N 1
ATOM 714 C CA . LYS A 1 94 ? 42.523 2.580 -2.871 1.00 53.91 94 LYS A CA 1
ATOM 715 C C . LYS A 1 94 ? 41.881 2.184 -4.205 1.00 53.91 94 LYS A C 1
ATOM 717 O O . LYS A 1 94 ? 41.899 2.967 -5.155 1.00 53.91 94 LYS A O 1
ATOM 722 N N . THR A 1 95 ? 41.307 0.987 -4.267 1.00 54.34 95 THR A N 1
ATOM 723 C CA . THR A 1 95 ? 40.505 0.576 -5.407 1.00 54.34 95 THR A CA 1
ATOM 724 C C . THR A 1 95 ? 39.281 1.448 -5.294 1.00 54.34 95 THR A C 1
ATOM 726 O O . THR A 1 95 ? 38.489 1.358 -4.352 1.00 54.34 95 THR A O 1
ATOM 729 N N . SER A 1 96 ? 39.240 2.452 -6.161 1.00 58.75 96 SER A N 1
ATOM 730 C CA . SER A 1 96 ? 38.166 3.417 -6.143 1.00 58.75 96 SER A CA 1
ATOM 731 C C . SER A 1 96 ? 36.869 2.630 -6.301 1.00 58.75 96 SER A C 1
ATOM 733 O O . SER A 1 96 ? 36.827 1.627 -7.01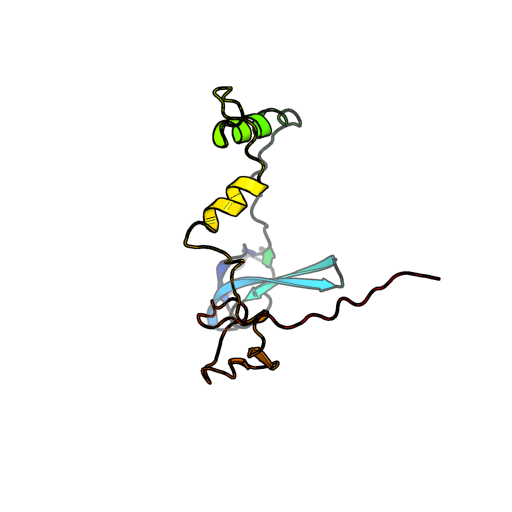0 1.00 58.75 96 SER A O 1
ATOM 735 N N . LEU A 1 97 ? 35.802 3.048 -5.625 1.00 60.28 97 LEU A N 1
ATOM 736 C CA . LEU A 1 97 ? 34.494 2.387 -5.713 1.00 60.28 97 LEU A CA 1
ATOM 737 C C . LEU A 1 97 ? 34.068 2.183 -7.192 1.00 60.28 97 LEU A C 1
ATOM 739 O O . LEU A 1 97 ? 33.384 1.223 -7.532 1.00 60.28 97 LEU A O 1
ATOM 743 N N . SER A 1 98 ? 34.573 3.041 -8.080 1.00 60.56 98 SER A N 1
ATOM 744 C CA . SER A 1 98 ? 34.533 2.956 -9.542 1.00 60.56 98 SER A CA 1
ATOM 745 C C . SER A 1 98 ? 35.101 1.660 -10.153 1.00 60.56 98 SER A C 1
ATOM 747 O O . SER A 1 98 ? 34.497 1.152 -11.091 1.00 60.56 98 SER A O 1
ATOM 749 N N . ASP A 1 99 ? 36.197 1.100 -9.638 1.00 59.59 99 ASP A N 1
ATOM 750 C CA . ASP A 1 99 ? 36.826 -0.119 -10.178 1.00 59.59 99 ASP A CA 1
ATOM 751 C C . ASP A 1 99 ? 36.063 -1.388 -9.765 1.00 59.59 99 ASP A C 1
ATOM 753 O O . ASP A 1 99 ? 35.855 -2.291 -10.570 1.00 59.59 99 ASP A O 1
ATOM 757 N N . LEU A 1 100 ? 35.519 -1.428 -8.544 1.00 59.09 100 LEU A N 1
ATOM 758 C CA . LEU A 1 100 ? 34.666 -2.539 -8.087 1.00 59.09 100 LEU A CA 1
ATOM 759 C C . LEU A 1 100 ? 33.285 -2.542 -8.768 1.00 59.09 100 LEU A C 1
ATOM 761 O O . LEU A 1 100 ? 32.678 -3.597 -8.966 1.00 59.09 100 LEU A O 1
ATOM 765 N N . LEU A 1 101 ? 32.792 -1.370 -9.177 1.00 60.62 101 LEU A N 1
ATOM 766 C CA . LEU A 1 101 ? 31.600 -1.254 -10.021 1.00 60.62 101 LEU A CA 1
ATOM 767 C C . LEU A 1 101 ? 31.851 -1.724 -11.464 1.00 60.62 101 LEU A C 1
ATOM 769 O O . LEU A 1 101 ? 30.885 -2.031 -12.163 1.00 60.62 101 LEU A O 1
ATOM 773 N N . ALA A 1 102 ? 33.112 -1.828 -11.898 1.00 56.56 102 ALA A N 1
ATOM 774 C CA . ALA A 1 102 ? 33.471 -2.358 -13.209 1.00 56.56 102 ALA A CA 1
ATOM 775 C C . ALA A 1 102 ? 33.515 -3.900 -13.231 1.00 56.56 102 ALA A C 1
ATOM 777 O O . ALA A 1 102 ? 33.140 -4.495 -14.236 1.00 56.56 102 ALA A O 1
ATOM 778 N N . ASP A 1 103 ? 33.851 -4.584 -12.134 1.00 46.62 103 ASP A N 1
ATOM 779 C CA . ASP A 1 103 ? 33.987 -6.056 -12.139 1.00 46.62 103 ASP A CA 1
ATOM 780 C C . ASP A 1 103 ? 32.683 -6.852 -11.943 1.00 46.62 103 ASP A C 1
ATOM 782 O O . ASP A 1 103 ? 32.619 -8.049 -12.210 1.00 46.62 103 ASP A O 1
ATOM 786 N N . THR A 1 104 ? 31.569 -6.196 -11.608 1.00 52.19 104 THR A N 1
ATOM 787 C CA . THR A 1 104 ? 30.240 -6.810 -11.837 1.00 52.19 104 THR A CA 1
ATOM 788 C C . THR A 1 104 ? 29.806 -6.751 -13.308 1.00 52.19 104 THR A C 1
ATOM 790 O O . THR A 1 104 ? 28.743 -7.271 -13.652 1.00 52.19 104 THR A O 1
ATOM 793 N N . SER A 1 105 ? 30.627 -6.150 -14.182 1.00 50.56 105 SER A N 1
ATOM 794 C CA . SER A 1 105 ? 30.429 -6.098 -15.635 1.00 50.56 105 SER A CA 1
ATOM 795 C C . SER A 1 105 ? 31.367 -7.022 -16.431 1.00 50.56 105 SER A C 1
ATOM 797 O O . SER A 1 105 ? 31.233 -7.126 -17.650 1.00 50.56 105 SER A O 1
ATOM 799 N N . THR A 1 106 ? 32.245 -7.793 -15.778 1.00 46.97 106 THR A N 1
ATOM 800 C CA . THR A 1 106 ? 33.114 -8.796 -16.424 1.00 46.97 106 THR A CA 1
ATOM 801 C C . THR A 1 106 ? 32.399 -10.139 -16.635 1.00 46.97 106 THR A C 1
ATOM 803 O O . THR A 1 106 ? 32.845 -11.212 -16.245 1.00 46.97 106 THR A O 1
ATOM 806 N N . SER A 1 107 ? 31.288 -10.081 -17.373 1.00 43.00 107 SER A N 1
ATOM 807 C CA . SER A 1 107 ? 30.934 -11.129 -18.333 1.00 43.00 107 SER A CA 1
ATOM 808 C C . SER A 1 107 ? 30.650 -10.451 -19.674 1.00 43.00 107 SER A C 1
ATOM 810 O O . SER A 1 107 ? 29.553 -9.982 -19.947 1.00 43.00 107 SER A O 1
ATOM 812 N N . THR A 1 108 ? 31.709 -10.373 -20.484 1.00 39.12 108 THR A N 1
ATOM 813 C CA . THR A 1 108 ? 31.732 -9.994 -21.908 1.00 39.12 108 THR A CA 1
ATOM 814 C C . THR A 1 108 ? 31.286 -8.566 -22.269 1.00 39.12 108 THR A C 1
ATOM 816 O O . THR A 1 108 ? 30.103 -8.271 -22.333 1.00 39.12 108 THR A O 1
ATOM 819 N N . ALA A 1 109 ? 32.293 -7.728 -22.555 1.00 43.12 109 ALA A N 1
ATOM 820 C CA . ALA A 1 109 ? 32.339 -6.574 -23.468 1.00 43.12 109 ALA A CA 1
ATOM 821 C C . ALA A 1 109 ? 31.037 -5.775 -23.734 1.00 43.12 109 ALA A C 1
ATOM 823 O O . ALA A 1 109 ? 30.097 -6.264 -24.352 1.00 43.12 109 ALA A O 1
ATOM 824 N N . ASP A 1 110 ? 31.063 -4.487 -23.367 1.00 43.09 110 ASP A N 1
ATOM 825 C CA . ASP A 1 110 ? 30.088 -3.436 -23.717 1.00 43.09 110 ASP A CA 1
ATOM 826 C C . ASP A 1 110 ? 28.658 -3.583 -23.155 1.00 43.09 110 ASP A C 1
ATOM 828 O O . ASP A 1 110 ? 27.683 -3.115 -23.744 1.00 43.09 110 ASP A O 1
ATOM 832 N N . ALA A 1 111 ? 28.508 -4.167 -21.964 1.00 50.81 111 ALA A N 1
ATOM 833 C CA . ALA A 1 111 ? 27.229 -4.276 -21.263 1.00 50.81 111 ALA A CA 1
ATOM 834 C C . ALA A 1 111 ? 27.103 -3.268 -20.104 1.00 50.81 111 ALA A C 1
ATOM 836 O O . ALA A 1 111 ? 27.058 -3.638 -18.930 1.00 50.81 111 ALA A O 1
ATOM 837 N N . SER A 1 112 ? 26.935 -1.975 -20.405 1.00 57.31 112 SER A N 1
ATOM 838 C CA . SER A 1 112 ? 26.097 -1.158 -19.516 1.00 57.31 112 SER A CA 1
ATOM 839 C C . SER A 1 112 ? 24.740 -1.862 -19.460 1.00 57.31 112 SER A C 1
ATOM 841 O O . SER A 1 112 ? 24.087 -1.923 -20.501 1.00 57.31 112 SER A O 1
ATOM 843 N N . ARG A 1 113 ? 24.380 -2.471 -18.319 1.00 61.62 113 ARG A N 1
ATOM 844 C CA . ARG A 1 113 ? 23.208 -3.357 -18.165 1.00 61.62 113 ARG A CA 1
ATOM 845 C C . ARG A 1 113 ? 22.049 -2.910 -19.051 1.00 61.62 113 ARG A C 1
ATOM 847 O O . ARG A 1 113 ? 21.477 -1.835 -18.859 1.00 61.62 113 ARG A O 1
ATOM 854 N N . ALA A 1 114 ? 21.796 -3.701 -20.084 1.00 74.12 114 ALA A N 1
ATOM 855 C CA . ALA A 1 114 ? 20.999 -3.325 -21.235 1.00 74.12 114 ALA A CA 1
ATOM 856 C C . ALA A 1 114 ? 19.507 -3.489 -20.916 1.00 74.12 114 ALA A C 1
ATOM 858 O O . ALA A 1 114 ? 18.818 -4.367 -21.442 1.00 74.12 114 ALA A O 1
ATOM 859 N N . PHE A 1 115 ? 19.028 -2.658 -19.991 1.00 86.69 115 PHE A N 1
ATOM 860 C CA . PHE A 1 115 ? 17.669 -2.726 -19.486 1.00 86.69 115 PHE A CA 1
ATOM 861 C C . PHE A 1 115 ? 16.658 -2.440 -20.589 1.00 86.69 115 PHE A C 1
ATOM 863 O O . PHE A 1 115 ? 16.836 -1.533 -21.413 1.00 86.69 115 PHE A O 1
ATOM 870 N N . CYS A 1 116 ? 15.540 -3.163 -20.555 1.00 88.88 116 CYS A N 1
ATOM 871 C CA . CYS A 1 116 ? 14.438 -2.960 -21.483 1.00 88.88 116 CYS A CA 1
ATOM 872 C C . CYS A 1 116 ? 13.989 -1.493 -21.517 1.00 88.88 116 CYS A C 1
ATOM 874 O O . CYS A 1 116 ? 13.731 -0.987 -22.602 1.00 88.88 116 CYS A O 1
ATOM 876 N N . ARG A 1 117 ? 13.997 -0.763 -20.392 1.00 88.00 117 ARG A N 1
ATOM 877 C CA . ARG A 1 117 ? 13.633 0.667 -20.352 1.00 88.00 117 ARG A CA 1
ATOM 878 C C . ARG A 1 117 ? 14.403 1.544 -21.346 1.00 88.00 117 ARG A C 1
ATOM 880 O O . ARG A 1 117 ? 13.835 2.488 -21.895 1.00 88.00 117 ARG A O 1
ATOM 887 N N . ASP A 1 118 ? 15.687 1.269 -21.541 1.00 86.56 118 ASP A N 1
ATOM 888 C CA . ASP A 1 118 ? 16.565 2.079 -22.388 1.00 86.56 118 ASP A CA 1
ATOM 889 C C . ASP A 1 118 ? 16.615 1.563 -23.846 1.00 86.56 118 ASP A C 1
ATOM 891 O O . ASP A 1 118 ? 17.236 2.180 -24.720 1.00 86.56 118 ASP A O 1
ATOM 895 N N . CYS A 1 119 ? 15.892 0.472 -24.132 1.00 88.62 119 CYS A N 1
ATOM 896 C CA . CYS A 1 119 ? 15.751 -0.121 -25.456 1.00 88.62 119 CYS A CA 1
ATOM 897 C C . CYS A 1 119 ? 14.753 0.657 -26.332 1.00 88.62 119 CYS A C 1
ATOM 899 O O . CYS A 1 119 ? 13.701 1.116 -25.891 1.00 88.62 119 CYS A O 1
ATOM 901 N N . TYR A 1 120 ? 15.053 0.756 -27.625 1.00 90.25 120 TYR A N 1
ATOM 902 C CA . TYR A 1 120 ? 14.220 1.408 -28.633 1.00 90.25 120 TYR A CA 1
ATOM 903 C C . TYR A 1 120 ? 12.826 0.773 -28.758 1.00 90.25 120 TYR A C 1
ATOM 905 O O . TYR A 1 120 ? 11.844 1.481 -28.968 1.00 90.25 120 TYR A O 1
ATOM 913 N N . TYR A 1 121 ? 12.731 -0.550 -28.604 1.00 89.81 121 TYR A N 1
ATOM 914 C CA . TYR A 1 121 ? 11.487 -1.312 -28.774 1.00 89.81 121 TYR A CA 1
ATOM 915 C C . TYR A 1 121 ? 10.608 -1.357 -27.519 1.00 89.81 121 TYR A C 1
ATOM 917 O O . TYR A 1 121 ? 9.593 -2.057 -27.506 1.00 89.81 121 TYR A O 1
ATOM 925 N N . TYR A 1 122 ? 10.997 -0.655 -26.458 1.00 92.00 122 TYR A N 1
ATOM 926 C CA . TYR A 1 122 ? 10.244 -0.609 -25.216 1.00 92.00 122 TYR A CA 1
ATOM 927 C C . TYR A 1 122 ? 9.096 0.394 -25.299 1.00 92.00 122 TYR A C 1
ATOM 929 O O . TYR A 1 122 ? 9.294 1.596 -25.495 1.00 92.00 122 TYR A O 1
ATOM 937 N N . LEU A 1 123 ? 7.880 -0.119 -25.127 1.00 91.56 123 LEU A N 1
ATOM 938 C CA . LEU A 1 123 ? 6.653 0.662 -25.081 1.00 91.56 123 LEU A CA 1
ATOM 939 C C . LEU A 1 123 ? 6.207 0.789 -23.626 1.00 91.56 123 LEU A C 1
ATOM 941 O O . LEU A 1 123 ? 5.758 -0.174 -23.002 1.00 91.56 123 LEU A O 1
ATOM 945 N N . HIS A 1 124 ? 6.329 2.004 -23.098 1.00 91.69 124 HIS A N 1
ATOM 946 C CA . HIS A 1 124 ? 5.847 2.346 -21.768 1.00 91.69 124 HIS A CA 1
ATOM 947 C C . HIS A 1 124 ? 4.354 2.690 -21.824 1.00 91.69 124 HIS A C 1
ATOM 949 O O . HIS A 1 124 ? 3.984 3.757 -22.317 1.00 91.69 124 HIS A O 1
ATOM 955 N N . HIS A 1 125 ? 3.505 1.821 -21.279 1.00 89.50 125 HIS A N 1
ATOM 956 C CA . HIS A 1 125 ? 2.092 2.113 -21.043 1.00 89.50 125 HIS A CA 1
ATOM 957 C C . HIS A 1 125 ? 1.816 2.162 -19.531 1.00 89.50 125 HIS A C 1
ATOM 959 O O . HIS A 1 125 ? 2.387 1.346 -18.809 1.00 89.50 125 HIS A O 1
ATOM 965 N N . PRO A 1 126 ? 0.921 3.041 -19.035 1.00 89.25 126 PRO A N 1
ATOM 966 C CA . PRO A 1 126 ? 0.657 3.190 -17.598 1.00 89.25 126 PRO A CA 1
ATOM 967 C C . PRO A 1 126 ? 0.231 1.909 -16.868 1.00 89.25 126 PRO A C 1
ATOM 969 O O . PRO A 1 126 ? 0.453 1.789 -15.670 1.00 89.25 126 PRO A O 1
ATOM 972 N N . PHE A 1 127 ? -0.383 0.961 -17.581 1.00 89.56 127 PHE A N 1
ATOM 973 C CA . PHE A 1 127 ? -0.863 -0.299 -17.002 1.00 89.56 127 PHE A CA 1
ATOM 974 C C . PHE A 1 127 ? 0.029 -1.507 -17.312 1.00 89.56 127 PHE A C 1
ATOM 976 O O . PHE A 1 127 ? -0.045 -2.502 -16.599 1.00 89.56 127 PHE A O 1
ATOM 983 N N . LEU A 1 128 ? 0.818 -1.464 -18.393 1.00 90.69 128 LEU A N 1
ATOM 984 C CA . LEU A 1 128 ? 1.597 -2.621 -18.840 1.00 90.69 128 LEU A CA 1
ATOM 985 C C . LEU A 1 128 ? 2.731 -2.223 -19.786 1.00 90.69 128 LEU A C 1
ATOM 987 O O . LEU A 1 128 ? 2.493 -1.788 -20.912 1.00 90.69 128 LEU A O 1
ATOM 991 N N . SER A 1 129 ? 3.972 -2.441 -19.380 1.00 92.75 129 SER A N 1
ATOM 992 C CA . SER A 1 129 ? 5.125 -2.297 -20.263 1.00 92.75 129 SER A CA 1
ATOM 993 C C . SER A 1 129 ? 5.283 -3.520 -21.168 1.00 92.75 129 SER A C 1
ATOM 995 O O . SER A 1 129 ? 5.228 -4.668 -20.722 1.00 92.75 129 SER A O 1
ATOM 997 N N . ARG A 1 130 ? 5.459 -3.282 -22.471 1.00 93.81 130 ARG A N 1
ATOM 998 C CA . ARG A 1 130 ? 5.611 -4.347 -23.474 1.00 93.81 130 ARG A CA 1
ATOM 999 C C . ARG A 1 130 ? 6.816 -4.099 -24.370 1.00 93.81 130 ARG A C 1
ATOM 1001 O O . ARG A 1 130 ? 7.180 -2.958 -24.655 1.00 93.81 130 ARG A O 1
ATOM 1008 N N . CYS A 1 131 ? 7.417 -5.187 -24.840 1.00 92.19 131 CYS A N 1
ATOM 1009 C CA . CYS A 1 131 ? 8.451 -5.159 -25.865 1.00 92.19 131 CYS A CA 1
ATOM 1010 C C . CYS A 1 131 ? 7.807 -5.343 -27.244 1.00 92.19 131 CYS A C 1
ATOM 1012 O O . CYS A 1 131 ? 7.161 -6.360 -27.483 1.00 92.19 131 CYS A O 1
ATOM 1014 N N . SER A 1 132 ? 8.017 -4.392 -28.157 1.00 90.62 132 SER A N 1
ATOM 1015 C CA . SER A 1 132 ? 7.505 -4.470 -29.535 1.00 90.62 132 SER A CA 1
ATOM 1016 C C . SER A 1 132 ? 8.156 -5.596 -30.351 1.00 90.62 132 SER A C 1
ATOM 1018 O O . SER A 1 132 ? 7.527 -6.170 -31.226 1.00 90.62 132 SER A O 1
ATOM 1020 N N . LEU A 1 133 ? 9.419 -5.933 -30.058 1.00 91.00 133 LEU A N 1
ATOM 1021 C CA . LEU A 1 133 ? 10.189 -6.915 -30.833 1.00 91.00 133 LEU A CA 1
ATOM 1022 C C . LEU A 1 133 ? 9.822 -8.369 -30.500 1.00 91.00 133 LEU A C 1
ATOM 1024 O O . LEU A 1 133 ? 9.791 -9.217 -31.382 1.00 91.00 133 LEU A O 1
ATOM 1028 N N . HIS A 1 134 ? 9.574 -8.658 -29.222 1.00 88.75 134 HIS A N 1
ATOM 1029 C CA . HIS A 1 134 ? 9.270 -10.009 -28.734 1.00 88.75 134 HIS A CA 1
ATOM 1030 C C . HIS A 1 134 ? 7.790 -10.192 -28.371 1.00 88.75 134 HIS A C 1
ATOM 1032 O O . HIS A 1 134 ? 7.426 -11.227 -27.822 1.00 88.75 134 HIS A O 1
ATOM 1038 N N . GLU A 1 135 ? 6.967 -9.158 -28.582 1.00 90.06 135 GLU A N 1
ATOM 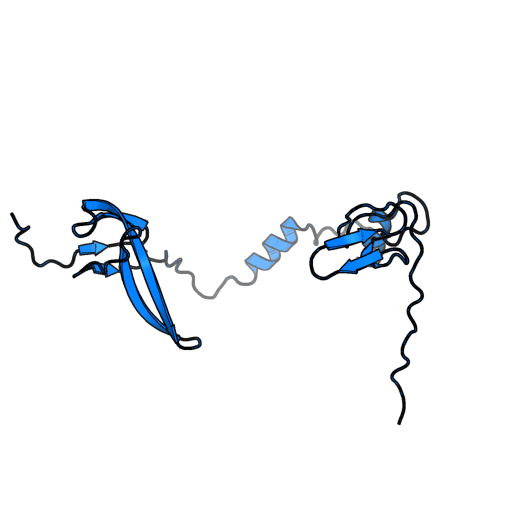1039 C CA . GLU A 1 135 ? 5.523 -9.091 -28.294 1.00 90.06 135 GLU A CA 1
ATOM 1040 C C . GLU A 1 135 ? 5.102 -9.493 -26.867 1.00 90.06 135 GLU A C 1
ATOM 1042 O O . GLU A 1 135 ? 3.918 -9.676 -26.571 1.00 90.06 135 GLU A O 1
ATOM 1047 N N . ARG A 1 136 ? 6.057 -9.554 -25.938 1.00 90.12 136 ARG A N 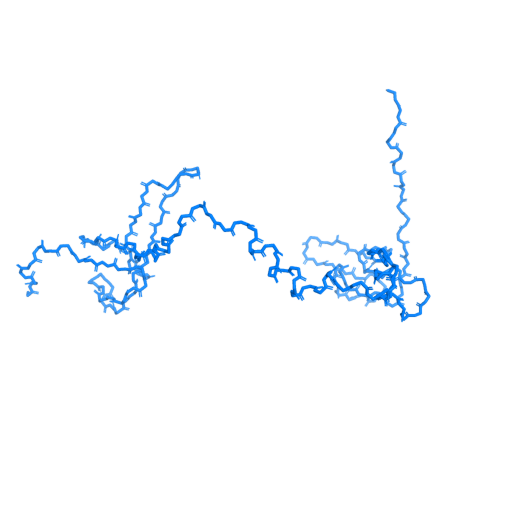1
ATOM 1048 C CA . ARG A 1 136 ? 5.862 -9.964 -24.546 1.00 90.12 136 ARG A CA 1
ATOM 1049 C C . ARG A 1 136 ? 5.750 -8.769 -23.604 1.00 90.12 136 ARG A C 1
ATOM 1051 O O . ARG A 1 136 ? 6.282 -7.686 -23.872 1.00 90.12 136 ARG A O 1
ATOM 1058 N N . THR A 1 137 ? 5.082 -8.986 -22.481 1.00 92.88 137 THR A N 1
ATOM 1059 C CA . THR A 1 137 ? 5.160 -8.091 -21.323 1.00 92.88 137 THR A CA 1
ATOM 1060 C C . THR A 1 137 ? 6.570 -8.153 -20.743 1.00 92.88 137 THR A C 1
ATOM 1062 O O . THR A 1 137 ? 7.117 -9.246 -20.612 1.00 92.88 137 THR A O 1
ATOM 1065 N N . VAL A 1 138 ? 7.157 -6.997 -20.442 1.00 91.75 138 VAL A N 1
ATOM 1066 C CA . VAL A 1 138 ? 8.497 -6.882 -19.843 1.00 91.75 138 VAL A CA 1
ATOM 1067 C C . VAL A 1 138 ? 8.472 -5.852 -18.731 1.00 91.75 138 VAL A C 1
ATOM 1069 O O . VAL A 1 138 ? 7.769 -4.848 -18.846 1.00 91.75 138 VAL A O 1
ATOM 1072 N N . GLU A 1 139 ? 9.256 -6.062 -17.687 1.00 90.50 139 GLU A N 1
ATOM 1073 C CA . GLU A 1 139 ? 9.500 -5.062 -16.656 1.00 90.50 139 GLU A CA 1
ATOM 1074 C C . GLU A 1 139 ? 10.610 -4.083 -17.093 1.00 90.50 139 GLU A C 1
ATOM 1076 O O . GLU A 1 139 ? 11.465 -4.418 -17.917 1.00 90.50 139 GLU A O 1
ATOM 1081 N N . PRO A 1 140 ? 10.636 -2.839 -16.574 1.00 88.88 140 PRO A N 1
ATOM 1082 C CA . PRO A 1 140 ? 11.633 -1.843 -16.975 1.00 88.88 140 PRO A CA 1
ATOM 1083 C C . PRO A 1 140 ? 13.089 -2.278 -16.744 1.00 88.88 140 PRO A C 1
ATOM 1085 O O . PRO A 1 140 ? 13.971 -1.826 -17.475 1.00 88.88 140 PRO A O 1
ATOM 1088 N N . MET A 1 141 ? 13.329 -3.119 -15.731 1.00 88.44 141 MET A N 1
ATOM 1089 C CA . MET A 1 141 ? 14.652 -3.622 -15.344 1.00 88.44 141 MET A CA 1
ATOM 1090 C C . MET A 1 141 ? 14.966 -5.016 -15.903 1.00 88.44 141 MET A C 1
ATOM 1092 O O . MET A 1 141 ? 16.006 -5.568 -15.560 1.00 88.44 141 MET A O 1
ATOM 1096 N N . ASP A 1 142 ? 14.116 -5.567 -16.772 1.00 88.25 142 ASP A N 1
ATOM 1097 C CA . ASP A 1 142 ? 14.430 -6.822 -17.454 1.00 88.25 142 ASP A CA 1
ATOM 1098 C C . ASP A 1 142 ? 15.605 -6.640 -18.418 1.00 88.25 142 ASP A C 1
ATOM 1100 O O . ASP A 1 142 ? 15.664 -5.664 -19.180 1.00 88.25 142 ASP A O 1
ATOM 1104 N N . ASP A 1 143 ? 16.497 -7.627 -18.450 1.00 86.44 143 ASP A N 1
ATOM 1105 C CA . ASP A 1 143 ? 17.604 -7.675 -19.399 1.00 86.44 143 ASP A CA 1
ATOM 1106 C C . ASP A 1 143 ? 17.101 -7.994 -20.817 1.00 86.44 143 ASP A C 1
ATOM 1108 O O . ASP A 1 143 ? 16.292 -8.904 -21.048 1.00 86.44 143 ASP A O 1
ATOM 1112 N N . CYS A 1 144 ? 17.575 -7.224 -21.801 1.00 83.75 144 CYS A N 1
ATOM 1113 C CA . CYS A 1 144 ? 17.184 -7.386 -23.197 1.00 83.75 144 CYS A CA 1
ATOM 1114 C C . CYS A 1 144 ? 18.282 -8.105 -24.009 1.00 83.75 144 CYS A C 1
ATOM 1116 O O . CYS A 1 144 ? 19.363 -7.543 -24.179 1.00 83.75 144 CYS A O 1
ATOM 1118 N N . PRO A 1 145 ? 18.014 -9.288 -24.603 1.00 83.19 145 PRO A N 1
ATOM 1119 C CA . PRO A 1 145 ? 18.996 -10.007 -25.428 1.00 83.19 145 PRO A CA 1
ATOM 1120 C C . PRO A 1 145 ? 19.254 -9.341 -26.791 1.00 83.19 145 PRO A C 1
ATOM 1122 O O . PRO A 1 145 ? 20.227 -9.654 -27.468 1.00 83.19 145 PRO A O 1
ATOM 1125 N N . SER A 1 146 ? 18.374 -8.436 -27.227 1.00 83.81 146 SER A N 1
ATOM 1126 C CA . SER A 1 146 ? 18.469 -7.715 -28.504 1.00 83.81 146 SER A CA 1
ATOM 1127 C C . SER A 1 146 ? 18.369 -6.209 -28.270 1.00 83.81 146 SER A C 1
ATOM 1129 O O . SER A 1 146 ? 17.537 -5.513 -28.859 1.00 83.81 146 SER A O 1
ATOM 1131 N N . PHE A 1 147 ? 19.186 -5.711 -27.343 1.00 86.81 147 PHE A N 1
ATOM 1132 C CA . PHE A 1 147 ? 19.169 -4.310 -26.954 1.00 86.81 147 PHE A CA 1
ATOM 1133 C C . PHE A 1 147 ? 19.607 -3.391 -28.096 1.00 86.81 147 PHE A C 1
ATOM 1135 O O . PHE A 1 147 ? 20.665 -3.558 -28.701 1.00 86.81 147 PHE A O 1
ATOM 1142 N N . ARG A 1 148 ? 18.800 -2.358 -28.345 1.00 87.00 148 ARG A N 1
ATOM 1143 C CA . ARG A 1 148 ? 19.146 -1.245 -29.229 1.00 87.00 148 ARG A CA 1
ATOM 1144 C C . ARG A 1 148 ? 18.869 0.057 -28.495 1.00 87.00 148 ARG A C 1
ATOM 1146 O O . ARG A 1 148 ? 17.710 0.351 -28.222 1.00 87.00 148 ARG A O 1
ATOM 1153 N N . ALA A 1 149 ? 19.904 0.835 -28.193 1.00 84.44 149 ALA A N 1
ATOM 1154 C CA . ALA A 1 149 ? 19.759 2.073 -27.431 1.00 84.44 149 ALA A CA 1
ATOM 1155 C C . ALA A 1 149 ? 18.830 3.082 -28.131 1.00 84.44 149 ALA A C 1
ATOM 1157 O O . ALA A 1 149 ? 18.927 3.316 -29.341 1.00 84.44 149 ALA A O 1
ATOM 1158 N N . LYS A 1 150 ? 17.942 3.722 -27.361 1.00 83.25 150 LYS A N 1
ATOM 1159 C CA . LYS A 1 150 ? 17.132 4.844 -27.852 1.00 83.25 150 LYS A CA 1
ATOM 1160 C C . LYS A 1 150 ? 18.006 6.092 -28.010 1.00 83.25 150 LYS A C 1
ATOM 1162 O O . LYS A 1 150 ? 18.687 6.503 -27.073 1.00 83.25 150 LYS A O 1
ATOM 1167 N N . THR A 1 151 ? 17.948 6.750 -29.168 1.00 77.62 151 THR A N 1
ATOM 1168 C CA . THR A 1 151 ? 18.646 8.025 -29.389 1.00 77.62 151 THR A CA 1
ATOM 1169 C C . THR A 1 151 ? 18.044 9.105 -28.485 1.00 77.62 151 THR A C 1
ATOM 1171 O O . THR A 1 151 ? 16.970 9.638 -28.776 1.00 77.62 151 THR A O 1
ATOM 1174 N N . ARG A 1 152 ? 18.700 9.435 -27.366 1.00 65.50 152 ARG A N 1
ATOM 1175 C CA . ARG A 1 152 ? 18.305 10.587 -26.547 1.00 65.50 152 ARG A CA 1
ATOM 1176 C C . ARG 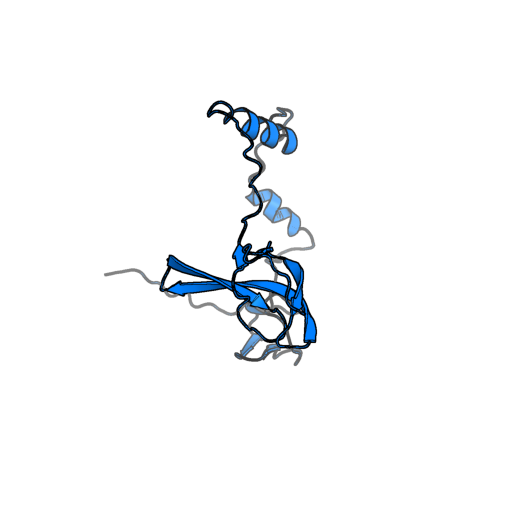A 1 152 ? 18.829 11.857 -27.217 1.00 65.50 152 ARG A C 1
ATOM 1178 O O . ARG A 1 152 ? 20.040 12.044 -27.307 1.00 65.50 152 ARG A O 1
ATOM 1185 N N . LYS A 1 153 ? 17.936 12.742 -27.677 1.00 52.25 153 LYS A N 1
ATOM 1186 C CA . LYS A 1 153 ? 18.327 14.131 -27.955 1.00 52.25 153 LYS A CA 1
ATOM 1187 C C . LYS A 1 153 ? 18.722 14.751 -26.618 1.00 52.25 153 LYS A C 1
ATOM 1189 O O . LYS A 1 153 ? 17.899 14.847 -25.711 1.00 52.25 153 LYS A O 1
ATOM 1194 N N . ARG A 1 154 ? 20.001 15.089 -26.480 1.00 51.03 154 ARG A N 1
ATOM 1195 C CA . ARG A 1 154 ? 20.516 15.857 -25.350 1.00 51.03 154 ARG A CA 1
ATOM 1196 C C . ARG A 1 154 ? 19.978 17.273 -25.554 1.00 51.03 154 ARG A C 1
ATOM 1198 O O . ARG A 1 154 ? 20.428 17.960 -26.464 1.00 51.03 154 ARG A O 1
ATOM 1205 N N . ASN A 1 155 ? 18.944 17.659 -24.810 1.00 49.97 155 ASN A N 1
ATOM 1206 C CA . ASN A 1 155 ? 18.499 19.047 -24.820 1.00 49.97 155 ASN A CA 1
ATOM 1207 C C . ASN A 1 155 ? 19.612 19.855 -24.152 1.00 49.97 155 ASN A C 1
ATOM 1209 O O . ASN A 1 155 ? 19.811 19.745 -22.945 1.00 49.97 155 ASN A O 1
ATOM 1213 N N . SER A 1 156 ? 20.374 20.588 -24.958 1.00 42.69 156 SER A N 1
ATOM 1214 C CA . SER A 1 156 ? 21.258 21.655 -24.508 1.00 42.69 156 SER A CA 1
ATOM 1215 C C . SER A 1 156 ? 20.387 22.741 -23.884 1.00 42.69 156 SER A C 1
ATOM 1217 O O . SER A 1 156 ? 19.809 23.570 -24.585 1.00 42.69 156 SER A O 1
ATOM 1219 N N . ALA A 1 157 ? 20.218 22.665 -22.570 1.00 55.62 157 ALA A N 1
ATOM 1220 C CA . ALA A 1 157 ? 19.886 23.821 -21.764 1.00 55.62 157 ALA A CA 1
ATOM 1221 C C . ALA A 1 157 ?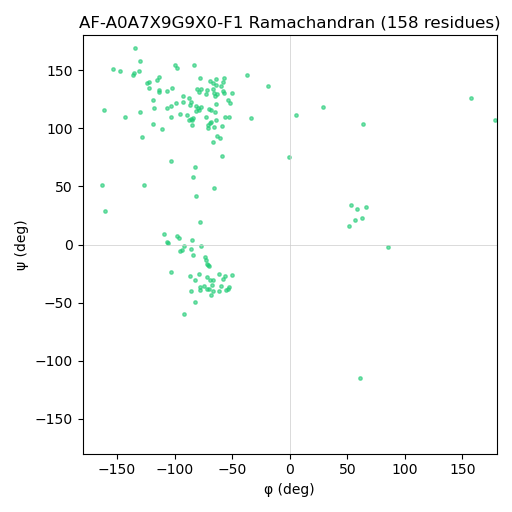 21.217 24.501 -21.443 1.00 55.62 157 ALA A C 1
ATOM 1223 O O . ALA A 1 157 ? 21.961 23.947 -20.646 1.00 55.62 157 ALA A O 1
ATOM 1224 N N . GLU A 1 158 ? 21.518 25.604 -22.132 1.00 51.47 158 GLU A N 1
ATOM 1225 C CA . GLU A 1 158 ? 22.466 26.664 -21.745 1.00 51.47 158 GLU A CA 1
ATOM 1226 C C . GLU A 1 158 ? 22.509 27.712 -22.874 1.00 51.47 158 GLU A C 1
ATOM 1228 O O . GLU A 1 158 ? 22.935 27.397 -23.982 1.00 51.47 158 GLU A O 1
ATOM 1233 N N . ASP A 1 159 ? 21.911 28.889 -22.637 1.00 45.62 159 ASP A N 1
ATOM 1234 C CA . ASP A 1 159 ? 22.566 30.216 -22.675 1.00 45.62 159 ASP A CA 1
ATOM 1235 C C . ASP A 1 159 ? 21.564 31.367 -22.912 1.00 45.62 159 ASP A C 1
ATOM 1237 O O . ASP A 1 159 ? 20.847 31.378 -23.915 1.00 45.62 159 ASP A O 1
ATOM 1241 N N . GLY A 1 160 ? 21.592 32.366 -22.013 1.00 42.97 160 GLY A N 1
ATOM 1242 C CA . GLY A 1 160 ? 21.131 33.746 -22.255 1.00 42.97 160 GLY A CA 1
ATOM 1243 C C . GLY A 1 160 ? 19.896 34.210 -21.501 1.00 42.97 160 GLY A C 1
ATOM 1244 O O . GLY A 1 160 ? 18.833 34.295 -22.153 1.00 42.97 160 GLY A O 1
#

Nearest PDB structures (foldseek):
  6vlz-assembly1_V  TM=3.452E-01  e=1.824E+00  Homo sapiens
  8k6t-assembly1_A  TM=3.342E-01  e=1.943E+00  Streptococcus pyogenes serotype M3
  4s36-assembly1_A  TM=1.529E-01  e=7.315E+00  Pseudomonas aeruginosa